Protein AF-A0A1H8XQJ1-F1 (afdb_monomer)

Foldseek 3Di:
DLQVQLVVCVVQLHHSVVSSVVLVVVLVPDPDDDPVVSCVVNVPCCVVDDDCPPPCLLCLCVQPDQEEQEAECSAPPCHCVNSVSSQVSHPRYDYDYDDNDYPDDDPVCPVVVVVVVVVD

Sequence (120 aa):
MAEYAAAGAEILGNDPAEARATAERVFDRTPGTDPAVQLANQLGMVFAKLDCTPRWRERLPDLVIPTLVVHGRRDTFFPVGNGEALAREIPNARLLVLEEASTAIPETAAGEVAEAMLAL

Radius of gyration: 16.73 Å; Cα contacts (8 Å, |Δi|>4): 145; chains: 1; bounding box: 40×29×38 Å

Structure (mmCIF, N/CA/C/O backbone):
data_AF-A0A1H8XQJ1-F1
#
_entry.id   AF-A0A1H8XQJ1-F1
#
loop_
_atom_site.group_PDB
_atom_site.id
_atom_site.type_symbol
_atom_site.label_atom_id
_atom_site.label_alt_id
_atom_site.label_comp_id
_atom_site.label_asym_id
_atom_site.label_entity_id
_atom_site.label_seq_id
_atom_site.pdbx_PDB_ins_code
_atom_site.Cartn_x
_atom_site.Cartn_y
_atom_site.Cartn_z
_atom_site.occupancy
_atom_site.B_iso_or_equiv
_atom_site.auth_seq_id
_atom_site.auth_comp_id
_atom_site.auth_asym_id
_atom_site.auth_atom_id
_atom_site.pdbx_PDB_model_num
ATOM 1 N N . MET A 1 1 ? 16.638 0.855 -16.818 1.00 75.19 1 MET A N 1
ATOM 2 C CA . MET A 1 1 ? 15.757 1.257 -15.698 1.00 75.19 1 MET A CA 1
ATOM 3 C C . MET A 1 1 ? 14.549 0.341 -15.574 1.00 75.19 1 MET A C 1
ATOM 5 O O . MET A 1 1 ? 14.427 -0.291 -14.540 1.00 75.19 1 MET A O 1
ATOM 9 N N . ALA A 1 2 ? 13.724 0.178 -16.614 1.00 84.12 2 ALA A N 1
ATOM 10 C CA . ALA A 1 2 ? 12.561 -0.717 -16.551 1.00 84.12 2 ALA A CA 1
ATOM 11 C C . ALA A 1 2 ? 12.920 -2.191 -16.249 1.00 84.12 2 ALA A C 1
ATOM 13 O O . ALA A 1 2 ? 12.295 -2.811 -15.398 1.00 84.12 2 ALA A O 1
ATOM 14 N N . GLU A 1 3 ? 13.989 -2.724 -16.853 1.00 87.12 3 GLU A N 1
ATOM 15 C CA . GLU A 1 3 ? 14.498 -4.074 -16.535 1.00 87.12 3 GLU A CA 1
ATOM 16 C C . GLU A 1 3 ? 15.022 -4.194 -15.097 1.00 87.12 3 GLU A C 1
ATOM 18 O O . GLU A 1 3 ? 14.797 -5.199 -14.433 1.00 87.12 3 GLU A O 1
ATOM 23 N N . TYR A 1 4 ? 15.681 -3.147 -14.593 1.00 87.00 4 TYR A N 1
ATOM 24 C CA . TYR A 1 4 ? 16.150 -3.099 -13.207 1.00 87.00 4 TYR A CA 1
ATOM 25 C C . TYR A 1 4 ? 14.971 -3.114 -12.222 1.00 87.00 4 TYR A C 1
ATOM 27 O O . TYR A 1 4 ? 15.006 -3.843 -11.235 1.00 87.00 4 TYR A O 1
ATOM 35 N N . ALA A 1 5 ? 13.905 -2.365 -12.521 1.00 89.00 5 ALA A N 1
ATOM 36 C CA . ALA A 1 5 ? 12.679 -2.373 -11.730 1.00 89.00 5 ALA A CA 1
ATOM 37 C C . ALA A 1 5 ? 11.987 -3.746 -11.750 1.00 89.00 5 ALA A C 1
ATOM 39 O O . ALA A 1 5 ? 11.568 -4.221 -10.699 1.00 89.00 5 ALA A O 1
ATOM 40 N N . ALA A 1 6 ? 11.920 -4.408 -12.911 1.00 92.50 6 ALA A N 1
ATOM 41 C CA . ALA A 1 6 ? 11.361 -5.755 -13.036 1.00 92.50 6 ALA A CA 1
ATOM 42 C C . ALA A 1 6 ? 12.146 -6.789 -12.207 1.00 92.50 6 ALA A C 1
ATOM 44 O O . ALA A 1 6 ? 11.553 -7.547 -11.446 1.00 92.50 6 ALA A O 1
ATOM 45 N N . ALA A 1 7 ? 13.481 -6.768 -12.275 1.00 92.25 7 ALA A N 1
ATOM 46 C CA . ALA A 1 7 ? 14.323 -7.655 -11.470 1.00 92.25 7 ALA A CA 1
ATOM 47 C C . ALA A 1 7 ? 14.174 -7.392 -9.958 1.00 92.25 7 ALA A C 1
ATOM 49 O O . ALA A 1 7 ? 14.127 -8.324 -9.157 1.00 92.25 7 ALA A O 1
ATOM 50 N N . GLY A 1 8 ? 14.064 -6.123 -9.551 1.00 90.50 8 GLY A N 1
ATOM 51 C CA . GLY A 1 8 ? 13.785 -5.761 -8.159 1.00 90.50 8 GLY A CA 1
ATOM 52 C C . GLY A 1 8 ? 12.399 -6.214 -7.689 1.00 90.50 8 GLY A C 1
ATOM 53 O O . GLY A 1 8 ? 12.243 -6.620 -6.539 1.00 90.50 8 GLY A O 1
ATOM 54 N N . ALA A 1 9 ? 11.401 -6.188 -8.574 1.00 92.88 9 ALA A N 1
ATOM 55 C CA . ALA A 1 9 ? 10.049 -6.640 -8.277 1.00 92.88 9 ALA A CA 1
ATOM 56 C C . ALA A 1 9 ? 10.003 -8.133 -7.935 1.00 92.88 9 ALA A C 1
ATOM 58 O O . ALA A 1 9 ? 9.374 -8.477 -6.939 1.00 92.88 9 ALA A O 1
ATOM 59 N N . GLU A 1 10 ? 10.734 -8.986 -8.661 1.00 92.62 10 GLU A N 1
ATOM 60 C CA . GLU A 1 10 ? 10.839 -10.419 -8.337 1.00 92.62 10 GLU A CA 1
ATOM 61 C C . GLU A 1 10 ? 11.372 -10.649 -6.918 1.00 92.62 10 GLU A C 1
ATOM 63 O O . GLU A 1 10 ? 10.808 -11.438 -6.163 1.00 92.62 10 GLU A O 1
ATO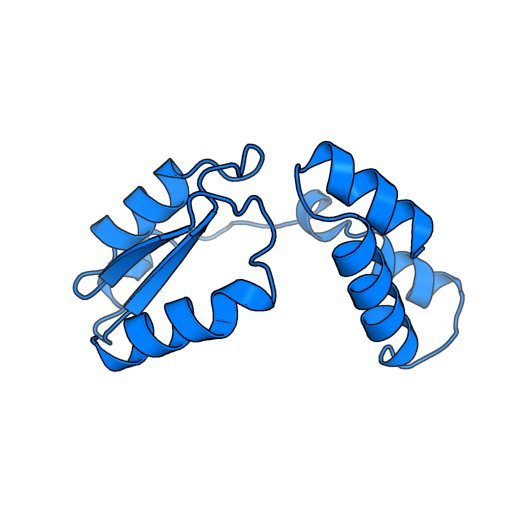M 68 N N . ILE A 1 11 ? 12.419 -9.914 -6.524 1.00 92.75 11 ILE A N 1
ATOM 69 C CA . ILE A 1 11 ? 13.014 -10.001 -5.179 1.00 92.75 11 ILE A CA 1
ATOM 70 C C . ILE A 1 11 ? 11.994 -9.617 -4.102 1.00 92.75 11 ILE A C 1
ATOM 72 O O . ILE A 1 11 ? 11.945 -10.235 -3.040 1.00 92.75 11 ILE A O 1
ATOM 76 N N . LEU A 1 12 ? 11.180 -8.597 -4.376 1.00 92.25 12 LEU A N 1
ATOM 77 C CA . LEU A 1 12 ? 10.140 -8.119 -3.470 1.00 92.25 12 LEU A CA 1
ATOM 78 C C . LEU A 1 12 ? 8.838 -8.930 -3.571 1.00 92.25 12 LEU A C 1
ATOM 80 O O . LEU A 1 12 ? 7.898 -8.631 -2.844 1.00 92.25 12 LEU A O 1
ATOM 84 N N . GLY A 1 13 ? 8.751 -9.941 -4.439 1.00 93.00 13 GLY A N 1
ATOM 85 C CA . GLY A 1 13 ? 7.540 -10.742 -4.639 1.00 93.00 13 GLY A CA 1
ATOM 86 C C . GLY A 1 13 ? 6.395 -10.003 -5.344 1.00 93.00 13 GLY A C 1
ATOM 87 O O . GLY A 1 13 ? 5.236 -10.354 -5.141 1.00 93.00 13 GLY A O 1
ATOM 88 N N . ASN A 1 14 ? 6.702 -8.972 -6.134 1.00 94.94 14 ASN A N 1
ATOM 89 C CA . ASN A 1 14 ? 5.744 -8.256 -6.981 1.00 94.94 14 ASN A CA 1
ATOM 90 C C . ASN A 1 14 ? 5.767 -8.789 -8.421 1.00 94.94 14 ASN A C 1
ATOM 92 O O . ASN A 1 14 ? 6.724 -9.444 -8.83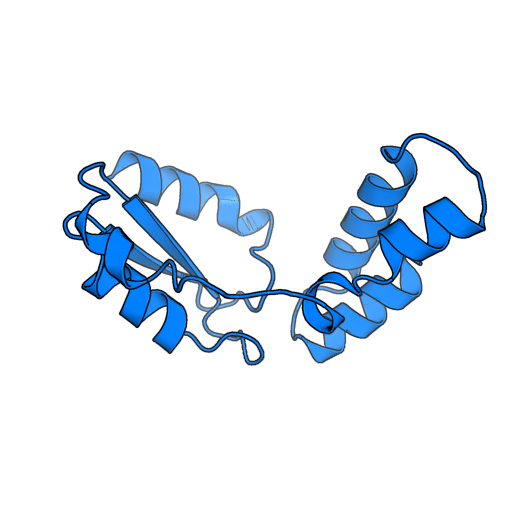4 1.00 94.94 14 ASN A O 1
ATOM 96 N N . ASP A 1 15 ? 4.746 -8.440 -9.207 1.00 94.94 15 ASP A N 1
ATOM 97 C CA . ASP A 1 15 ? 4.693 -8.776 -10.630 1.00 94.94 15 ASP A CA 1
ATOM 98 C C . ASP A 1 15 ? 5.756 -7.986 -11.437 1.00 94.94 15 ASP A C 1
ATOM 100 O O . ASP A 1 15 ? 5.737 -6.746 -11.449 1.00 94.94 15 ASP A O 1
ATOM 104 N N . PRO A 1 16 ? 6.691 -8.663 -12.134 1.00 95.31 16 PRO A N 1
ATOM 105 C CA . PRO A 1 16 ? 7.761 -7.987 -12.871 1.00 95.31 16 PRO A CA 1
ATOM 106 C C . PRO A 1 16 ? 7.270 -7.213 -14.097 1.00 95.31 16 PRO A C 1
ATOM 108 O O . PRO A 1 16 ? 7.876 -6.203 -14.469 1.00 95.31 16 PRO A O 1
ATOM 111 N N . ALA A 1 17 ? 6.188 -7.663 -14.736 1.00 95.06 17 ALA A N 1
ATOM 112 C CA . ALA A 1 17 ? 5.618 -7.006 -15.904 1.00 95.06 17 ALA A CA 1
ATOM 113 C C . ALA A 1 17 ? 4.898 -5.710 -15.504 1.00 95.06 17 ALA A C 1
ATOM 115 O O . ALA A 1 17 ? 5.120 -4.672 -16.136 1.00 95.06 17 ALA A O 1
ATOM 116 N N . GLU A 1 18 ? 4.120 -5.725 -14.419 1.00 94.38 18 GLU A N 1
ATOM 117 C CA . GLU A 1 18 ? 3.497 -4.515 -13.865 1.00 94.38 18 GLU A CA 1
ATOM 118 C C . GLU A 1 18 ? 4.547 -3.511 -13.371 1.00 94.38 18 GLU A C 1
ATOM 120 O O . GLU A 1 18 ? 4.430 -2.301 -13.616 1.00 94.38 18 GLU A O 1
ATOM 125 N N . ALA A 1 19 ? 5.609 -3.997 -12.720 1.00 94.25 19 ALA A N 1
ATOM 126 C CA . ALA A 1 19 ? 6.714 -3.156 -12.270 1.00 94.25 19 ALA A CA 1
ATOM 127 C C . ALA A 1 19 ? 7.444 -2.496 -13.446 1.00 94.25 19 ALA A C 1
ATOM 129 O O . ALA A 1 19 ? 7.722 -1.294 -13.405 1.00 94.25 19 ALA A O 1
ATOM 130 N N . ARG A 1 20 ? 7.699 -3.251 -14.523 1.00 94.50 20 ARG A N 1
ATOM 131 C CA . ARG A 1 20 ? 8.282 -2.725 -15.761 1.00 94.50 20 ARG A CA 1
ATOM 132 C C . ARG A 1 20 ? 7.404 -1.632 -16.367 1.00 94.50 20 ARG A C 1
ATOM 134 O O . ARG A 1 20 ? 7.897 -0.531 -16.605 1.00 94.50 20 ARG A O 1
ATOM 141 N N . ALA A 1 21 ? 6.118 -1.916 -16.574 1.00 94.56 21 ALA A N 1
ATOM 142 C CA . ALA A 1 21 ? 5.172 -0.970 -17.164 1.00 94.56 21 ALA A CA 1
ATOM 143 C C . ALA A 1 21 ? 5.053 0.311 -16.322 1.00 94.56 21 ALA A C 1
ATOM 145 O O . ALA A 1 21 ? 5.000 1.426 -16.842 1.00 94.56 21 ALA A O 1
ATOM 146 N N . THR A 1 22 ? 5.062 0.175 -14.996 1.00 91.94 22 THR A N 1
ATOM 147 C CA . THR A 1 22 ? 5.051 1.322 -14.086 1.00 91.94 22 THR A CA 1
ATOM 148 C C . THR A 1 22 ? 6.343 2.129 -14.165 1.00 91.94 22 THR A C 1
ATOM 150 O O . THR A 1 22 ? 6.275 3.356 -14.238 1.00 91.94 22 THR A O 1
ATOM 153 N N . ALA A 1 23 ? 7.506 1.480 -14.217 1.00 91.25 23 ALA A N 1
ATOM 154 C CA . ALA A 1 23 ? 8.787 2.163 -14.375 1.00 91.25 23 ALA A CA 1
ATOM 155 C C . ALA A 1 23 ? 8.884 2.920 -15.712 1.00 91.25 23 ALA A C 1
ATOM 157 O O . ALA A 1 23 ? 9.370 4.050 -15.728 1.00 91.25 23 ALA A O 1
ATOM 158 N N . GLU A 1 24 ? 8.381 2.346 -16.809 1.00 92.00 24 GLU A N 1
ATOM 159 C CA . GLU A 1 24 ? 8.289 3.012 -18.119 1.00 92.00 24 GLU A CA 1
ATOM 160 C C . GLU A 1 24 ? 7.405 4.267 -18.032 1.00 92.00 24 GLU A C 1
ATOM 162 O O . GLU A 1 24 ? 7.863 5.363 -18.349 1.00 92.00 24 GLU A O 1
ATOM 167 N N . ARG A 1 25 ? 6.198 4.161 -17.453 1.00 92.00 25 ARG A N 1
ATOM 168 C CA . ARG A 1 25 ? 5.317 5.327 -17.230 1.00 92.00 25 ARG A CA 1
ATOM 169 C C . ARG A 1 25 ? 5.963 6.408 -16.361 1.00 92.00 25 ARG A C 1
ATOM 171 O O . ARG A 1 25 ? 5.773 7.598 -16.610 1.00 92.00 25 ARG A O 1
ATOM 178 N N . VAL A 1 26 ? 6.693 6.019 -15.312 1.00 90.06 26 VAL A N 1
ATOM 179 C CA . VAL A 1 26 ? 7.411 6.960 -14.437 1.00 90.06 26 VAL A CA 1
ATOM 180 C C . VAL A 1 26 ? 8.532 7.663 -15.200 1.00 90.06 26 VAL A C 1
ATOM 182 O O . VAL A 1 26 ? 8.702 8.872 -15.037 1.00 90.06 26 VAL A O 1
ATOM 185 N N . PHE A 1 27 ? 9.265 6.945 -16.045 1.00 87.81 27 PHE A N 1
ATOM 186 C CA . PHE A 1 27 ? 10.302 7.525 -16.887 1.00 87.81 27 PHE A CA 1
ATOM 187 C C . PHE A 1 27 ? 9.713 8.530 -17.884 1.00 87.81 27 PHE A C 1
ATOM 189 O O . PHE A 1 27 ? 10.150 9.679 -17.903 1.00 87.81 27 PHE A O 1
ATOM 196 N N . ASP A 1 28 ? 8.669 8.139 -18.618 1.00 88.75 28 ASP A N 1
ATOM 197 C CA . ASP A 1 28 ? 8.039 8.962 -19.658 1.00 88.75 28 ASP A CA 1
ATOM 198 C C . ASP A 1 28 ? 7.433 10.261 -19.109 1.00 88.75 28 ASP A C 1
ATOM 200 O O . ASP A 1 28 ? 7.485 11.303 -19.761 1.00 88.75 28 ASP A O 1
ATOM 204 N N . ARG A 1 29 ? 6.878 10.229 -17.887 1.00 89.44 29 ARG A N 1
ATOM 205 C CA . ARG A 1 29 ? 6.300 11.423 -17.241 1.00 89.44 29 ARG A CA 1
ATOM 206 C C . ARG A 1 29 ? 7.328 12.320 -16.546 1.00 89.44 29 ARG A C 1
ATOM 208 O O . ARG A 1 29 ? 6.946 13.379 -16.046 1.00 89.44 29 ARG A O 1
ATOM 215 N N . THR A 1 30 ? 8.585 11.888 -16.407 1.00 86.69 30 THR A N 1
ATOM 216 C CA . THR A 1 30 ? 9.597 12.648 -15.657 1.00 86.69 30 THR A CA 1
ATOM 217 C C . THR A 1 30 ? 10.118 13.805 -16.515 1.00 86.69 30 THR A C 1
ATOM 219 O O . THR A 1 30 ? 10.673 13.563 -17.586 1.00 86.69 30 THR A O 1
ATOM 222 N N . PRO A 1 31 ? 9.975 15.069 -16.075 1.00 82.56 31 PRO A N 1
ATOM 223 C CA . PRO A 1 31 ? 10.480 16.206 -16.830 1.00 82.56 31 PRO A CA 1
ATOM 224 C C . PRO A 1 31 ? 12.012 16.273 -16.779 1.00 82.56 31 PRO A C 1
ATOM 226 O O . PRO A 1 31 ? 12.624 16.042 -15.737 1.00 82.56 31 PRO A O 1
ATOM 229 N N . GLY A 1 32 ? 12.616 16.680 -17.897 1.00 77.69 32 GLY A N 1
ATOM 230 C CA . GLY A 1 32 ? 14.065 16.809 -18.037 1.00 77.69 32 GLY A CA 1
ATOM 231 C C . GLY A 1 32 ? 14.748 15.484 -18.384 1.00 77.69 32 GLY A C 1
ATOM 232 O O . GLY A 1 32 ? 14.465 14.438 -17.810 1.00 77.69 32 GLY A O 1
ATOM 233 N N . THR A 1 33 ? 15.676 15.540 -19.337 1.00 79.50 33 THR A N 1
ATOM 234 C CA . THR A 1 33 ? 16.432 14.377 -19.833 1.00 79.50 33 THR A CA 1
ATOM 235 C C . THR A 1 33 ? 17.922 14.485 -19.517 1.00 79.50 33 THR A C 1
ATOM 237 O O . THR A 1 33 ? 18.739 13.838 -20.170 1.00 79.50 33 THR A O 1
ATOM 240 N N . ASP A 1 34 ? 18.295 15.337 -18.553 1.00 89.25 34 ASP A N 1
ATOM 241 C CA . ASP A 1 34 ? 19.672 15.381 -18.064 1.00 89.25 34 ASP A CA 1
ATOM 242 C C . ASP A 1 34 ? 20.012 14.024 -17.421 1.00 89.25 34 ASP A C 1
ATOM 244 O O . ASP A 1 34 ? 19.315 13.613 -16.483 1.00 89.25 34 ASP A O 1
ATOM 248 N N . PRO A 1 35 ? 21.052 13.313 -17.894 1.00 83.12 35 PRO A N 1
ATOM 249 C CA . PRO A 1 35 ? 21.326 11.954 -17.441 1.00 83.12 35 PRO A CA 1
ATOM 250 C C . PRO A 1 35 ? 21.576 11.830 -15.934 1.00 83.12 35 PRO A C 1
ATOM 252 O O . PRO A 1 35 ? 21.195 10.822 -15.340 1.00 83.12 35 PRO A O 1
ATOM 255 N N . ALA A 1 36 ? 22.192 12.830 -15.296 1.00 82.25 36 ALA A N 1
ATOM 256 C CA . ALA A 1 36 ? 22.508 12.773 -13.870 1.00 82.25 36 ALA A CA 1
ATOM 257 C C . ALA A 1 36 ? 21.250 12.966 -13.015 1.00 82.25 36 ALA A C 1
ATOM 259 O O . ALA A 1 36 ? 21.031 12.224 -12.054 1.00 82.25 36 ALA A O 1
ATOM 260 N N . VAL A 1 37 ? 20.393 13.915 -13.400 1.00 81.56 37 VAL A N 1
ATOM 261 C CA . VAL A 1 37 ? 19.095 14.140 -12.746 1.00 81.56 37 VAL A CA 1
ATOM 262 C C . VAL A 1 37 ? 18.183 12.929 -12.940 1.00 81.56 37 VAL A C 1
ATOM 264 O O . VAL A 1 37 ? 17.575 12.441 -11.986 1.00 81.56 37 VAL A O 1
ATOM 267 N N . GLN A 1 38 ? 18.128 12.397 -14.161 1.00 82.00 38 GLN A N 1
ATOM 268 C CA . GLN A 1 38 ? 17.301 11.241 -14.481 1.00 82.00 38 GLN A CA 1
ATOM 269 C C . GLN A 1 38 ? 17.759 9.988 -13.723 1.00 82.00 38 GLN A C 1
ATOM 271 O O . GLN A 1 38 ? 16.924 9.258 -13.194 1.00 82.00 38 GLN A O 1
ATOM 276 N N . LEU A 1 39 ? 19.069 9.763 -13.591 1.00 79.12 39 LEU A N 1
ATOM 277 C CA . LEU A 1 39 ? 19.605 8.670 -12.783 1.00 79.12 39 LEU A CA 1
ATOM 278 C C . LEU A 1 39 ? 19.241 8.830 -11.299 1.00 79.12 39 LEU A C 1
ATOM 280 O O . LEU A 1 39 ? 18.729 7.890 -10.695 1.00 79.12 39 LEU A O 1
ATOM 284 N N . ALA A 1 40 ? 19.451 10.016 -10.717 1.00 79.31 40 ALA A N 1
ATOM 285 C CA . ALA A 1 40 ? 19.134 10.277 -9.312 1.00 79.31 40 ALA A CA 1
ATOM 286 C C . ALA A 1 40 ? 17.649 10.030 -8.989 1.00 79.31 40 ALA A C 1
ATOM 288 O O . ALA A 1 40 ? 17.337 9.434 -7.958 1.00 79.31 40 ALA A O 1
ATOM 289 N N . ASN A 1 41 ? 16.747 10.416 -9.897 1.00 79.88 41 ASN A N 1
ATOM 290 C CA . ASN A 1 41 ? 15.306 10.213 -9.740 1.00 79.88 41 ASN A CA 1
ATOM 291 C C . ASN A 1 41 ? 14.907 8.729 -9.725 1.00 79.88 41 ASN A C 1
ATOM 293 O O . ASN A 1 41 ? 13.983 8.354 -9.008 1.00 79.88 41 ASN A O 1
ATOM 297 N N . GLN A 1 42 ? 15.584 7.887 -10.511 1.00 82.75 42 GLN A N 1
ATOM 298 C CA . GLN A 1 42 ? 15.160 6.501 -10.751 1.00 82.75 42 GLN A CA 1
ATOM 299 C C . GLN A 1 42 ? 15.926 5.461 -9.915 1.00 82.75 42 GLN A C 1
ATOM 301 O O . GLN A 1 42 ? 15.531 4.301 -9.869 1.00 82.75 42 GLN A O 1
ATOM 306 N N . LEU A 1 43 ? 17.002 5.852 -9.222 1.00 78.75 43 LEU A N 1
ATOM 307 C CA . LEU A 1 43 ? 17.781 4.951 -8.359 1.00 78.75 43 LEU A CA 1
ATOM 308 C C . LEU A 1 43 ? 17.090 4.581 -7.033 1.00 78.75 43 LEU A C 1
ATOM 310 O O . LEU A 1 43 ? 17.589 3.717 -6.320 1.00 78.75 43 LEU A O 1
ATOM 314 N N . GLY A 1 44 ? 15.985 5.235 -6.658 1.00 74.88 44 GLY A N 1
ATOM 315 C CA . GLY A 1 44 ? 15.234 4.870 -5.447 1.00 74.88 44 GLY A CA 1
ATOM 316 C C . GLY A 1 44 ? 15.997 5.070 -4.127 1.00 74.88 44 GLY A C 1
ATOM 317 O O . GLY A 1 44 ? 15.653 4.470 -3.113 1.00 74.88 44 GLY A O 1
ATOM 318 N N . MET A 1 45 ? 17.014 5.940 -4.102 1.00 77.62 45 MET A N 1
ATOM 319 C CA . MET A 1 45 ? 17.911 6.146 -2.948 1.00 77.62 45 MET A CA 1
ATOM 320 C C . MET A 1 45 ? 17.272 6.884 -1.759 1.00 77.62 45 MET A C 1
ATOM 322 O O . MET A 1 45 ? 17.969 7.211 -0.798 1.00 77.62 45 MET A O 1
ATOM 326 N N . VAL A 1 46 ? 15.963 7.152 -1.793 1.00 77.19 46 VAL A N 1
ATOM 327 C CA . VAL A 1 46 ? 15.250 7.915 -0.755 1.00 77.19 46 VAL A CA 1
ATOM 328 C C . VAL A 1 46 ? 15.451 7.314 0.640 1.00 77.19 46 VAL A C 1
ATOM 330 O O . VAL A 1 46 ? 15.725 8.040 1.593 1.00 77.19 46 VAL A O 1
ATOM 333 N N . PHE A 1 47 ? 15.443 5.982 0.755 1.00 76.00 47 PHE A N 1
ATOM 334 C CA . PHE A 1 47 ? 15.645 5.292 2.030 1.00 76.00 47 PHE A CA 1
ATOM 335 C C . PHE A 1 47 ? 17.084 5.382 2.561 1.00 76.00 47 PHE A C 1
ATOM 337 O O . PHE A 1 47 ? 17.296 5.228 3.759 1.00 76.00 47 PHE A O 1
ATOM 344 N N . ALA A 1 48 ? 18.078 5.688 1.719 1.00 80.56 48 ALA A N 1
ATOM 345 C CA . ALA A 1 48 ? 19.477 5.804 2.145 1.00 80.56 48 ALA A CA 1
ATOM 346 C C . ALA A 1 48 ? 19.780 7.111 2.902 1.00 80.56 48 ALA A C 1
ATOM 348 O O . ALA A 1 48 ? 20.861 7.255 3.479 1.00 80.56 48 ALA A O 1
ATOM 349 N N . LYS A 1 49 ? 18.865 8.088 2.861 1.00 81.75 49 LYS A N 1
ATOM 350 C CA . LYS A 1 49 ? 19.041 9.426 3.451 1.00 81.75 49 LYS A CA 1
ATOM 351 C C . LYS A 1 49 ? 17.804 9.935 4.196 1.00 81.75 49 LYS A C 1
ATOM 353 O O . LYS A 1 49 ? 17.735 11.124 4.489 1.00 81.75 49 LYS A O 1
ATOM 358 N N . LEU A 1 50 ? 16.839 9.065 4.489 1.00 82.88 50 LEU A N 1
ATOM 359 C CA . LEU A 1 50 ? 15.600 9.471 5.142 1.00 82.88 50 LEU A CA 1
ATOM 360 C C . LEU A 1 50 ? 15.873 9.904 6.592 1.00 82.88 50 LEU A C 1
ATOM 362 O O . LEU A 1 50 ? 16.338 9.104 7.403 1.00 82.88 50 LEU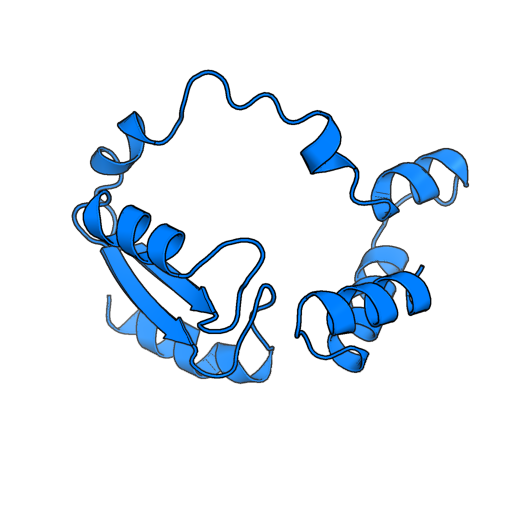 A O 1
ATOM 366 N N . ASP A 1 51 ? 15.575 11.164 6.912 1.00 85.50 51 ASP A N 1
ATOM 367 C CA . ASP A 1 51 ? 15.520 11.641 8.293 1.00 85.50 51 ASP A CA 1
ATOM 368 C C . ASP A 1 51 ? 14.110 11.393 8.841 1.00 85.50 51 ASP A C 1
ATOM 370 O O . ASP A 1 51 ? 13.135 12.002 8.403 1.00 85.50 51 ASP A O 1
ATOM 374 N N . CYS A 1 52 ? 14.003 10.451 9.776 1.00 82.62 52 CYS A N 1
ATOM 375 C CA . CYS A 1 52 ? 12.742 10.062 10.407 1.00 82.62 52 CYS A CA 1
ATOM 376 C C . CYS A 1 52 ? 12.470 10.828 11.713 1.00 82.62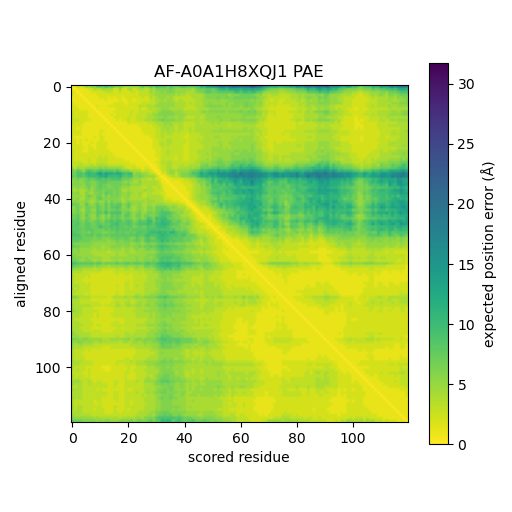 52 CYS A C 1
ATOM 378 O O . CYS A 1 52 ? 11.723 10.334 12.565 1.00 82.62 52 CYS A O 1
ATOM 380 N N . THR A 1 53 ? 13.097 11.994 11.903 1.00 88.44 53 THR A N 1
ATOM 381 C CA . THR A 1 53 ? 12.895 12.852 13.072 1.00 88.44 53 THR A CA 1
ATOM 382 C C . THR A 1 53 ? 12.135 14.146 12.725 1.00 88.44 53 THR A C 1
ATOM 384 O O . THR A 1 53 ? 12.391 14.753 11.687 1.00 88.44 53 THR A O 1
ATOM 387 N N . PRO A 1 54 ? 11.186 14.592 13.577 1.00 89.44 54 PRO A N 1
ATOM 388 C CA . PRO A 1 54 ? 10.635 13.867 14.724 1.00 89.44 54 PRO A CA 1
ATOM 389 C C . PRO A 1 54 ? 9.819 12.650 14.267 1.00 89.44 54 PRO A C 1
ATOM 391 O O . PRO A 1 54 ? 9.322 12.607 13.139 1.00 89.44 54 PRO A O 1
ATOM 394 N N . ARG A 1 55 ? 9.653 11.659 15.152 1.00 89.69 55 ARG A N 1
ATOM 395 C CA . ARG A 1 55 ? 8.737 10.558 14.847 1.00 89.69 55 ARG A CA 1
ATOM 396 C C . ARG A 1 55 ? 7.336 11.126 14.608 1.00 89.69 55 ARG A C 1
ATOM 398 O O . ARG A 1 55 ? 6.851 11.994 15.327 1.00 89.69 55 ARG A O 1
ATOM 405 N N . TRP A 1 56 ? 6.707 10.639 13.547 1.00 90.69 56 TRP A N 1
ATOM 406 C CA . TRP A 1 56 ? 5.346 11.012 13.170 1.00 90.69 56 TRP A CA 1
ATOM 407 C C . TRP A 1 56 ? 4.298 10.102 13.814 1.00 90.69 56 TRP A C 1
ATOM 409 O O . TRP A 1 56 ? 3.118 10.441 13.818 1.00 90.69 56 TRP A O 1
ATOM 419 N N . ARG A 1 57 ? 4.716 8.947 14.342 1.00 92.56 57 ARG A N 1
ATOM 420 C CA . ARG A 1 57 ? 3.820 7.898 14.833 1.00 92.56 57 ARG A CA 1
ATOM 421 C C . ARG A 1 57 ? 2.950 8.388 15.994 1.00 92.56 57 ARG A C 1
ATOM 423 O O . ARG A 1 57 ? 1.767 8.086 16.041 1.00 92.56 57 ARG A O 1
ATOM 430 N N . GLU A 1 58 ? 3.497 9.231 16.865 1.00 93.88 58 GLU A N 1
ATOM 431 C CA . GLU A 1 58 ? 2.787 9.819 18.005 1.00 93.88 58 GLU A CA 1
ATOM 432 C C . GLU A 1 58 ? 1.645 10.763 17.585 1.00 93.88 58 GLU A C 1
ATOM 434 O O . GLU A 1 58 ? 0.813 11.111 18.415 1.00 93.88 58 GLU A O 1
ATOM 439 N N . ARG A 1 59 ? 1.581 11.152 16.304 1.00 95.31 59 ARG A N 1
ATOM 440 C CA . ARG A 1 59 ? 0.519 11.993 15.728 1.00 95.31 59 ARG A CA 1
ATOM 441 C C . ARG A 1 59 ? -0.595 11.189 15.057 1.00 95.31 59 ARG A C 1
ATOM 443 O O . ARG A 1 59 ? -1.579 11.777 14.622 1.00 95.31 59 ARG A O 1
ATOM 450 N N . LEU A 1 60 ? -0.461 9.866 14.934 1.00 96.38 60 LEU A N 1
ATOM 451 C CA . LEU A 1 60 ? -1.516 9.019 14.364 1.00 96.38 60 LEU A CA 1
ATOM 452 C C . LEU A 1 60 ? -2.864 9.134 15.097 1.00 96.38 60 LEU A C 1
ATOM 454 O O . LEU A 1 60 ? -3.882 9.172 14.404 1.00 96.38 60 LEU A O 1
ATOM 458 N N . PRO A 1 61 ? -2.909 9.275 16.440 1.00 97.06 61 PRO A N 1
ATOM 459 C CA . PRO A 1 61 ? -4.165 9.489 17.155 1.00 97.06 61 PRO A CA 1
ATOM 460 C C . PRO A 1 61 ? -4.916 10.770 16.761 1.00 97.06 61 PRO A C 1
ATOM 462 O O . PRO A 1 61 ? -6.125 10.844 16.970 1.00 97.06 61 PRO A O 1
ATOM 465 N N . ASP A 1 62 ? -4.236 11.757 16.164 1.00 97.25 62 ASP A N 1
ATOM 466 C CA . ASP A 1 62 ? -4.855 13.013 15.718 1.00 97.25 62 ASP A CA 1
ATOM 467 C C . ASP A 1 62 ? -5.676 12.835 14.421 1.00 97.25 62 ASP A C 1
ATOM 469 O O . ASP A 1 62 ? -6.462 13.711 14.047 1.00 97.25 62 ASP A O 1
ATOM 473 N N . LEU A 1 63 ? -5.515 11.708 13.712 1.00 96.69 63 LEU A N 1
ATOM 474 C CA . LEU A 1 63 ? -6.267 11.388 12.497 1.00 96.69 63 LEU A CA 1
ATOM 475 C C . LEU A 1 63 ? -7.675 10.890 12.850 1.00 96.69 63 LEU A C 1
ATOM 477 O O . LEU A 1 63 ? -7.939 9.693 12.939 1.00 96.69 63 LEU A O 1
ATOM 481 N N . VAL A 1 64 ? -8.601 11.833 13.024 1.00 94.81 64 VAL A N 1
ATOM 482 C CA . VAL A 1 64 ? -10.008 11.546 13.366 1.00 94.81 64 VAL A CA 1
ATOM 483 C C . VAL A 1 64 ? -10.908 11.255 12.156 1.00 94.81 64 VAL A C 1
ATOM 485 O O . VAL A 1 64 ? -12.083 10.939 12.331 1.00 94.81 64 VAL A O 1
ATOM 488 N N . ILE A 1 65 ? -10.389 11.342 10.929 1.00 96.88 65 ILE A N 1
ATOM 489 C CA . ILE A 1 65 ? -11.135 10.988 9.711 1.00 96.88 65 ILE A CA 1
ATOM 490 C C . ILE A 1 65 ? -11.182 9.462 9.511 1.00 96.88 65 ILE A C 1
ATOM 492 O O . ILE A 1 65 ? -10.231 8.775 9.903 1.00 96.88 65 ILE A O 1
ATOM 496 N N . PRO A 1 66 ? -12.240 8.912 8.880 1.00 97.75 66 PRO A N 1
ATOM 497 C CA . PRO A 1 66 ? -12.250 7.509 8.483 1.00 97.75 66 PRO A CA 1
ATOM 498 C C . PRO A 1 66 ? -11.017 7.187 7.640 1.00 97.75 66 PRO A C 1
ATOM 500 O O . PRO A 1 66 ? -10.687 7.919 6.705 1.00 97.75 66 PRO A O 1
ATOM 503 N N . THR A 1 67 ? -10.309 6.119 8.001 1.00 98.25 67 THR A N 1
ATOM 504 C CA . THR A 1 67 ? -9.028 5.769 7.379 1.00 98.25 67 THR A CA 1
ATOM 505 C C . THR A 1 67 ? -9.026 4.301 6.972 1.00 98.25 67 THR A C 1
ATOM 507 O O . THR A 1 67 ? -9.348 3.425 7.768 1.00 98.25 67 THR A O 1
ATOM 510 N N . LEU A 1 68 ? -8.618 4.009 5.740 1.00 98.62 68 LEU A N 1
ATOM 511 C CA . LEU A 1 68 ? -8.318 2.645 5.314 1.00 98.62 68 LEU A CA 1
ATOM 512 C C . LEU A 1 68 ? -6.801 2.459 5.282 1.00 98.62 68 LEU A C 1
ATOM 514 O O . LEU A 1 68 ? -6.097 3.185 4.584 1.00 98.62 68 LEU A O 1
ATOM 518 N N . VAL A 1 69 ? -6.302 1.474 6.021 1.00 98.25 69 VAL A N 1
ATOM 519 C CA . VAL A 1 69 ? -4.928 0.980 5.908 1.00 98.25 69 VAL A CA 1
ATOM 520 C C . VAL A 1 69 ? -4.966 -0.227 4.981 1.00 98.25 69 VAL A C 1
ATOM 522 O O . VAL A 1 69 ? -5.647 -1.201 5.284 1.00 98.25 69 VAL A O 1
ATOM 525 N N . VAL A 1 70 ? -4.255 -0.172 3.857 1.00 98.38 70 VAL A N 1
ATOM 526 C CA . VAL A 1 70 ? -4.164 -1.284 2.898 1.00 98.38 70 VAL A CA 1
ATOM 527 C C . VAL A 1 70 ? -2.759 -1.866 2.959 1.00 98.38 70 VAL A C 1
ATOM 529 O O . VAL A 1 70 ? -1.788 -1.112 2.904 1.00 98.38 70 VAL A O 1
ATOM 532 N N . HIS A 1 71 ? -2.641 -3.188 3.079 1.00 98.31 71 HIS A N 1
ATOM 533 C CA . HIS A 1 71 ? -1.344 -3.855 3.214 1.00 98.31 71 HIS A CA 1
ATOM 534 C C . HIS A 1 71 ? -1.305 -5.181 2.448 1.00 98.31 71 HIS A C 1
ATOM 536 O O . HIS A 1 71 ? -2.267 -5.943 2.495 1.00 98.31 71 HIS A O 1
ATOM 542 N N . GLY A 1 72 ? -0.200 -5.488 1.767 1.00 97.88 72 GLY A N 1
ATOM 543 C CA . GLY A 1 72 ? -0.007 -6.785 1.113 1.00 97.88 72 GLY A CA 1
ATOM 544 C C . GLY A 1 72 ? 0.491 -7.852 2.087 1.00 97.88 72 GLY A C 1
ATOM 545 O O . GLY A 1 72 ? 1.495 -7.655 2.772 1.00 97.88 72 GLY A O 1
ATOM 546 N N . ARG A 1 73 ? -0.180 -9.006 2.166 1.00 97.50 73 ARG A N 1
ATOM 547 C CA . ARG A 1 73 ? 0.199 -10.101 3.080 1.00 97.50 73 ARG A CA 1
ATOM 548 C C . ARG A 1 73 ? 1.627 -10.594 2.848 1.00 97.50 73 ARG A C 1
ATOM 550 O O . ARG A 1 73 ? 2.283 -11.013 3.801 1.00 97.50 73 ARG A O 1
ATOM 557 N N . ARG A 1 74 ? 2.082 -10.580 1.595 1.00 96.44 74 ARG A N 1
ATOM 558 C CA . ARG A 1 74 ? 3.373 -11.136 1.166 1.00 96.44 74 ARG A CA 1
ATOM 559 C C . ARG A 1 74 ? 4.526 -10.144 1.279 1.00 96.44 74 ARG A C 1
ATOM 561 O O . ARG A 1 74 ? 5.652 -10.513 0.959 1.00 96.44 74 ARG A O 1
ATOM 568 N N . ASP A 1 75 ? 4.265 -8.925 1.752 1.00 96.00 75 ASP A N 1
ATOM 569 C CA . ASP A 1 75 ? 5.301 -7.915 1.917 1.00 96.00 75 ASP A CA 1
ATOM 570 C C . ASP A 1 75 ? 6.302 -8.340 3.005 1.00 96.00 75 ASP A C 1
ATOM 572 O O . ASP A 1 75 ? 6.001 -8.366 4.201 1.00 96.00 75 ASP A O 1
ATOM 576 N N . THR A 1 76 ? 7.514 -8.685 2.573 1.00 91.44 76 THR A N 1
ATOM 577 C CA . THR A 1 76 ? 8.630 -9.040 3.460 1.00 91.44 76 THR A CA 1
ATOM 578 C C . THR A 1 76 ? 9.517 -7.846 3.811 1.00 91.44 76 THR A C 1
ATOM 580 O O . THR A 1 76 ? 10.286 -7.922 4.770 1.00 91.44 76 THR A O 1
ATOM 583 N N . PHE A 1 77 ? 9.408 -6.739 3.072 1.00 92.75 77 PHE A N 1
ATOM 584 C CA . PHE A 1 77 ? 10.198 -5.527 3.278 1.00 92.75 77 PHE A CA 1
ATOM 585 C C . PHE A 1 77 ? 9.541 -4.611 4.322 1.00 92.75 77 PHE A C 1
ATOM 587 O O . PHE A 1 77 ? 10.204 -4.128 5.242 1.00 92.75 77 PHE A O 1
ATOM 594 N N . PHE A 1 78 ? 8.219 -4.457 4.252 1.00 92.69 78 PHE A N 1
ATOM 595 C CA . PHE A 1 78 ? 7.362 -3.886 5.284 1.00 92.69 78 PHE A CA 1
ATOM 596 C C . PHE A 1 78 ? 6.341 -4.938 5.741 1.00 92.69 78 PHE A C 1
ATOM 598 O O . PHE A 1 78 ? 5.239 -4.996 5.205 1.00 92.69 78 PHE A O 1
ATOM 605 N N . PRO A 1 79 ? 6.655 -5.750 6.764 1.00 95.12 79 PRO A N 1
ATOM 606 C CA . PRO A 1 79 ? 5.765 -6.815 7.225 1.00 95.12 79 PRO A CA 1
ATOM 607 C C . PRO A 1 79 ? 4.366 -6.320 7.610 1.00 95.12 79 PRO A C 1
ATOM 609 O O . PRO A 1 79 ? 4.222 -5.208 8.120 1.00 95.12 79 PRO A O 1
ATOM 612 N N . VAL A 1 80 ? 3.348 -7.178 7.463 1.00 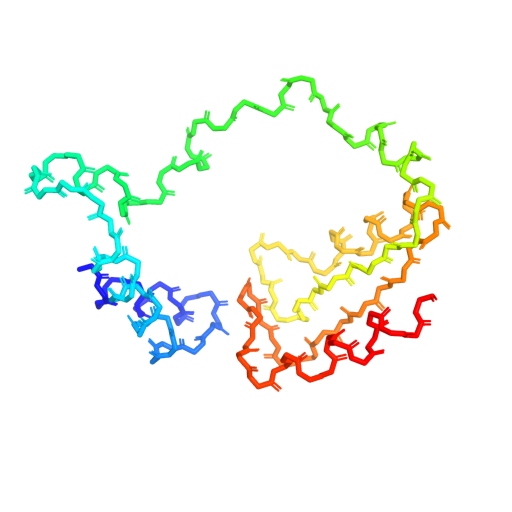97.50 80 VAL A N 1
ATOM 613 C CA . VAL A 1 80 ? 1.928 -6.859 7.746 1.00 97.50 80 VAL A CA 1
ATOM 614 C C . VAL A 1 80 ? 1.677 -6.258 9.135 1.00 97.50 80 VAL A C 1
ATOM 616 O O . VAL A 1 80 ? 0.788 -5.422 9.298 1.00 97.50 80 VAL A O 1
ATOM 619 N N . GLY A 1 81 ? 2.517 -6.589 10.122 1.00 98.00 81 GLY A N 1
ATOM 620 C CA . GLY A 1 81 ? 2.475 -5.988 11.458 1.00 98.00 81 GLY A CA 1
ATOM 621 C C . GLY A 1 81 ? 2.623 -4.458 11.459 1.00 98.00 81 GLY A C 1
ATOM 622 O O . GLY A 1 81 ? 2.156 -3.795 12.385 1.00 98.00 81 GLY A O 1
ATOM 623 N N . ASN A 1 82 ? 3.215 -3.871 10.413 1.00 96.25 82 ASN A N 1
ATOM 624 C CA . ASN A 1 82 ? 3.243 -2.422 10.214 1.00 96.25 82 ASN A CA 1
ATOM 625 C C . ASN A 1 82 ? 1.837 -1.869 9.943 1.00 96.25 82 ASN A C 1
ATOM 627 O O . ASN A 1 82 ? 1.445 -0.890 10.579 1.00 96.25 82 ASN A O 1
ATOM 631 N N . GLY A 1 83 ? 1.070 -2.512 9.059 1.00 97.44 83 GLY A N 1
ATOM 632 C CA . GLY A 1 83 ? -0.322 -2.154 8.780 1.00 97.44 83 GLY A CA 1
ATOM 633 C C . GLY A 1 83 ? -1.228 -2.354 9.997 1.00 97.44 83 GLY A C 1
ATOM 634 O O . GLY A 1 83 ? -2.028 -1.483 10.330 1.00 97.44 83 GLY A O 1
ATOM 635 N N . GLU A 1 84 ? -1.041 -3.448 10.737 1.00 98.38 84 GLU A N 1
ATOM 636 C CA . GLU A 1 84 ? -1.760 -3.700 11.996 1.00 98.38 84 GLU A CA 1
ATOM 637 C C . GLU A 1 84 ? -1.455 -2.646 13.068 1.00 98.38 84 GLU A C 1
ATOM 639 O O . GLU A 1 84 ? -2.340 -2.234 13.820 1.00 98.38 84 GLU A O 1
ATOM 644 N N . ALA A 1 85 ? -0.202 -2.190 13.159 1.00 97.62 85 ALA A N 1
ATOM 645 C CA . ALA A 1 85 ? 0.163 -1.106 14.062 1.00 97.62 85 ALA A CA 1
ATOM 646 C C . ALA A 1 85 ? -0.514 0.212 13.662 1.00 97.62 85 ALA A C 1
ATOM 648 O O . ALA A 1 85 ? -1.096 0.865 14.522 1.00 97.62 85 ALA A O 1
ATOM 649 N N . LEU A 1 86 ? -0.510 0.562 12.371 1.00 97.50 86 LEU A N 1
ATOM 650 C CA . LEU A 1 86 ? -1.207 1.748 11.862 1.00 97.50 86 LEU A CA 1
ATOM 651 C C . LEU A 1 86 ? -2.705 1.713 12.183 1.00 97.50 86 LEU A C 1
ATOM 653 O O . LEU A 1 86 ? -3.232 2.662 12.754 1.00 97.50 86 LEU A O 1
ATOM 657 N N . ALA A 1 87 ? -3.380 0.607 11.864 1.00 98.06 87 ALA A N 1
ATOM 658 C CA . ALA A 1 87 ? -4.821 0.479 12.062 1.00 98.06 87 ALA A CA 1
ATOM 659 C C . ALA A 1 87 ? -5.233 0.512 13.542 1.00 98.06 87 ALA A C 1
ATOM 661 O O . ALA A 1 87 ? -6.336 0.932 13.868 1.00 98.06 87 ALA A O 1
ATOM 662 N N . ARG A 1 88 ? -4.348 0.084 14.446 1.00 97.75 88 ARG A N 1
ATOM 663 C CA . ARG A 1 88 ? -4.570 0.147 15.896 1.00 97.75 88 ARG A CA 1
ATOM 664 C C . ARG A 1 88 ? -4.328 1.537 16.482 1.00 97.75 88 ARG A C 1
ATOM 666 O O . ARG A 1 88 ? -4.957 1.886 17.475 1.00 97.75 88 ARG A O 1
ATOM 673 N N . GLU A 1 89 ? -3.375 2.285 15.936 1.00 97.56 89 GLU A N 1
ATOM 674 C CA . GLU A 1 89 ? -2.982 3.598 16.461 1.00 97.56 89 GLU A CA 1
ATOM 675 C C . GLU A 1 89 ? -3.854 4.743 15.911 1.00 97.56 89 GLU A C 1
ATOM 677 O O . GLU A 1 89 ? -3.942 5.796 16.541 1.00 97.56 89 GLU A O 1
ATOM 682 N N . ILE A 1 90 ? -4.529 4.537 14.775 1.00 98.31 90 ILE A N 1
ATOM 683 C CA . ILE A 1 90 ? -5.476 5.492 14.185 1.00 98.31 90 ILE A CA 1
ATOM 684 C C . ILE A 1 90 ? -6.906 5.158 14.664 1.00 98.31 90 ILE A C 1
ATOM 686 O O . ILE A 1 90 ? -7.394 4.069 14.363 1.00 98.31 90 ILE A O 1
ATOM 690 N N . PRO A 1 91 ? -7.623 6.067 15.360 1.00 97.62 91 PRO A N 1
ATOM 691 C CA . PRO A 1 91 ? -8.887 5.747 16.036 1.00 97.62 91 PRO A CA 1
ATOM 692 C C . PRO A 1 91 ? -9.993 5.178 15.139 1.00 97.62 91 PRO A C 1
ATOM 694 O O . PRO A 1 91 ? -10.711 4.272 15.549 1.00 97.62 91 PRO A O 1
ATOM 697 N N . ASN A 1 92 ? -10.123 5.708 13.920 1.00 97.12 92 ASN A N 1
ATOM 698 C CA . ASN A 1 92 ? -11.180 5.347 12.970 1.00 97.12 92 ASN A CA 1
ATOM 699 C C . ASN A 1 92 ? -10.628 4.560 11.773 1.00 97.12 92 ASN A C 1
ATOM 701 O O . ASN A 1 92 ? -11.136 4.683 10.655 1.00 97.12 92 ASN A O 1
ATOM 705 N N . ALA A 1 93 ? -9.546 3.803 11.981 1.00 98.31 93 ALA A N 1
ATOM 706 C CA . ALA A 1 93 ? -8.945 3.021 10.916 1.00 98.31 93 ALA A CA 1
ATOM 707 C C . ALA A 1 93 ? -9.540 1.618 10.782 1.00 98.31 93 ALA A C 1
ATOM 709 O O . ALA A 1 93 ? -9.823 0.923 11.757 1.00 98.31 93 ALA A O 1
ATOM 710 N N . ARG A 1 94 ? -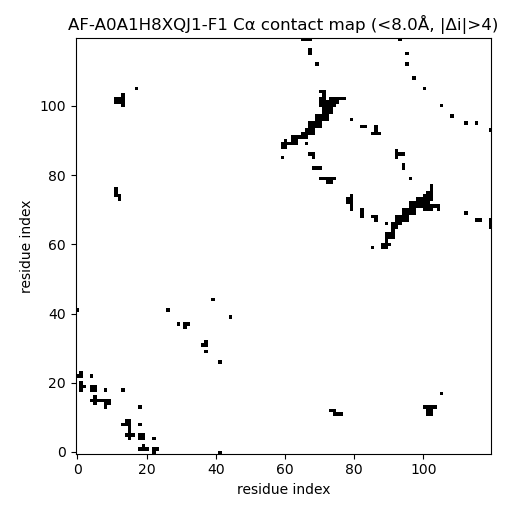9.648 1.170 9.532 1.00 98.44 94 ARG A N 1
ATOM 711 C CA . ARG A 1 94 ? -9.878 -0.228 9.164 1.00 98.44 94 ARG A CA 1
ATOM 712 C C . ARG A 1 94 ? -8.666 -0.750 8.403 1.00 98.44 94 ARG A C 1
ATOM 714 O O . ARG A 1 94 ? -8.088 -0.028 7.597 1.00 98.44 94 ARG A O 1
ATOM 721 N N . LEU A 1 95 ? -8.289 -2.000 8.656 1.00 98.62 95 LEU A N 1
ATOM 722 C CA . LEU A 1 95 ? -7.226 -2.687 7.924 1.00 98.62 95 LEU A CA 1
ATOM 723 C C . LEU A 1 95 ? -7.834 -3.573 6.833 1.00 98.62 95 LEU A C 1
ATOM 725 O O . LEU A 1 95 ? -8.674 -4.422 7.128 1.00 98.62 95 LEU A O 1
ATOM 729 N N . LEU A 1 96 ? -7.364 -3.401 5.601 1.00 98.69 96 LEU A N 1
ATOM 730 C CA . LEU A 1 96 ? -7.556 -4.322 4.488 1.00 98.69 96 LEU A CA 1
ATOM 731 C C . LEU A 1 96 ? -6.217 -4.998 4.188 1.00 98.69 96 LEU A C 1
ATOM 733 O O . LEU A 1 96 ? -5.260 -4.334 3.786 1.00 98.69 96 LEU A O 1
ATOM 737 N N . VAL A 1 97 ? -6.150 -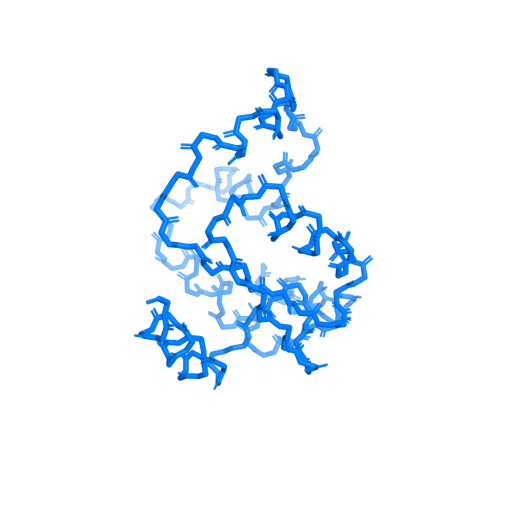6.315 4.382 1.00 98.50 97 VAL A N 1
ATOM 738 C CA . VAL A 1 97 ? -4.984 -7.107 3.979 1.00 98.50 97 VAL A CA 1
ATOM 739 C C . VAL A 1 97 ? -5.286 -7.804 2.662 1.00 98.50 97 VAL A C 1
ATOM 741 O O . VAL A 1 97 ? -6.216 -8.600 2.585 1.00 98.50 97 VAL A O 1
ATOM 744 N N . LEU A 1 98 ? -4.480 -7.522 1.643 1.00 98.12 98 LEU A N 1
ATOM 745 C CA . LEU A 1 98 ? -4.556 -8.177 0.344 1.00 98.12 98 LEU A CA 1
ATOM 746 C C . LEU A 1 98 ? -3.682 -9.433 0.368 1.00 98.12 98 LEU A C 1
ATOM 748 O O . LEU A 1 98 ? -2.455 -9.340 0.433 1.00 98.12 98 LEU A O 1
ATOM 752 N N . GLU A 1 99 ? -4.306 -10.608 0.326 1.00 96.75 99 GLU A N 1
ATOM 753 C CA . GLU A 1 99 ? -3.621 -11.891 0.564 1.00 96.75 99 GLU A CA 1
ATOM 754 C C . GLU A 1 99 ? -2.565 -12.240 -0.499 1.00 96.75 99 GLU A C 1
ATOM 756 O O . GLU A 1 99 ? -1.544 -12.861 -0.198 1.00 96.75 99 GLU A O 1
ATOM 761 N N . GLU A 1 100 ? -2.768 -11.787 -1.736 1.00 94.62 100 GLU A N 1
ATOM 762 C CA . GLU A 1 100 ? -1.865 -12.078 -2.852 1.00 94.62 100 GLU A CA 1
ATOM 763 C C . GLU A 1 100 ? -0.823 -10.977 -3.103 1.00 94.62 100 GLU A C 1
ATOM 765 O O . GLU A 1 100 ? 0.160 -11.226 -3.802 1.00 94.62 100 GLU A O 1
ATOM 770 N N . ALA A 1 101 ? -1.009 -9.782 -2.530 1.00 97.00 101 ALA A N 1
ATOM 771 C CA . ALA A 1 101 ? -0.136 -8.633 -2.764 1.00 97.00 101 ALA A CA 1
ATOM 772 C C . ALA A 1 101 ? 1.110 -8.651 -1.864 1.00 97.00 101 ALA A C 1
ATOM 774 O O . ALA A 1 101 ? 1.076 -9.149 -0.734 1.00 97.00 101 ALA A O 1
ATOM 775 N N . SER A 1 102 ? 2.194 -8.052 -2.361 1.00 96.31 102 SER A N 1
ATOM 776 C CA . SER A 1 102 ? 3.435 -7.810 -1.617 1.00 96.31 102 SER A CA 1
ATOM 777 C C . SER A 1 102 ? 3.622 -6.303 -1.376 1.00 96.31 102 SER A C 1
ATOM 779 O O . SER A 1 102 ? 2.679 -5.648 -0.931 1.00 96.31 102 SER A O 1
ATOM 781 N N . THR A 1 103 ? 4.799 -5.728 -1.652 1.00 94.44 103 THR A N 1
ATOM 782 C CA . THR A 1 103 ? 5.067 -4.294 -1.432 1.00 94.44 103 THR A CA 1
ATOM 783 C C . THR A 1 103 ? 4.284 -3.391 -2.384 1.00 94.44 103 THR A C 1
ATOM 785 O O . THR A 1 103 ? 4.061 -2.220 -2.078 1.00 94.44 103 THR A O 1
ATOM 788 N N . A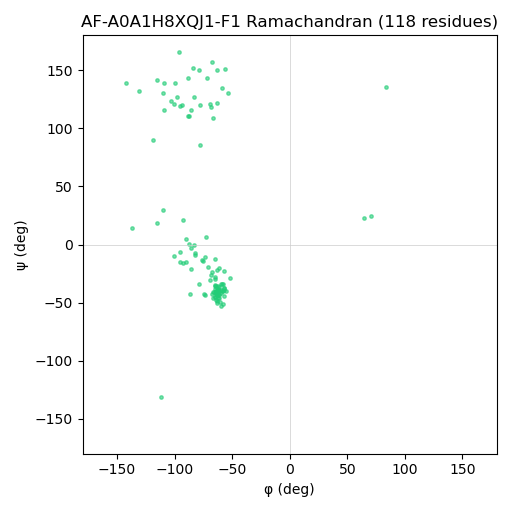LA A 1 104 ? 3.911 -3.895 -3.564 1.00 94.19 104 ALA A N 1
ATOM 789 C CA . ALA A 1 104 ? 3.060 -3.204 -4.521 1.00 94.19 104 ALA A CA 1
ATOM 790 C C . ALA A 1 104 ? 1.616 -3.709 -4.416 1.00 94.19 104 ALA A C 1
ATOM 792 O O . ALA A 1 104 ? 1.368 -4.910 -4.301 1.00 94.19 104 ALA A O 1
ATOM 793 N N . ILE A 1 105 ? 0.666 -2.778 -4.497 1.00 93.12 105 ILE A N 1
ATOM 794 C CA . ILE A 1 105 ? -0.759 -3.084 -4.614 1.00 93.12 105 ILE A CA 1
ATOM 795 C C . ILE A 1 105 ? -1.073 -3.284 -6.105 1.00 93.12 105 ILE A C 1
ATOM 797 O O . ILE A 1 105 ? -0.919 -2.320 -6.860 1.00 93.12 105 ILE A O 1
ATOM 801 N N . PRO A 1 106 ? -1.484 -4.489 -6.543 1.00 91.94 106 PRO A N 1
ATOM 802 C CA . PRO A 1 106 ? -1.760 -4.765 -7.952 1.00 91.94 106 PRO A CA 1
ATOM 803 C C . PRO A 1 106 ? -2.920 -3.925 -8.486 1.00 91.94 106 PRO A C 1
ATOM 805 O O . PRO A 1 106 ? -3.873 -3.638 -7.756 1.00 91.94 106 PRO A O 1
ATOM 808 N N . GLU A 1 107 ? -2.901 -3.598 -9.780 1.00 91.25 107 GLU A N 1
ATOM 809 C CA . GLU A 1 107 ? -3.984 -2.831 -10.421 1.00 91.25 107 GLU A CA 1
ATOM 810 C C . GLU A 1 107 ? -5.338 -3.551 -10.304 1.00 91.25 107 GLU A C 1
ATOM 812 O O . GLU A 1 107 ? -6.376 -2.928 -10.080 1.00 91.25 107 GLU A O 1
ATOM 817 N N . THR A 1 108 ? -5.325 -4.884 -10.344 1.00 94.06 108 THR A N 1
ATOM 818 C CA . THR A 1 108 ? -6.523 -5.719 -10.183 1.00 94.06 108 THR A CA 1
ATOM 819 C C . THR A 1 108 ? -7.184 -5.586 -8.809 1.00 94.06 108 THR A C 1
ATOM 821 O O . THR A 1 108 ? -8.372 -5.872 -8.685 1.00 94.06 108 THR A O 1
ATOM 824 N N . ALA A 1 109 ? -6.453 -5.138 -7.781 1.00 96.19 109 ALA A N 1
ATOM 825 C CA . ALA A 1 109 ? -6.992 -4.921 -6.438 1.00 96.19 109 ALA A CA 1
ATOM 826 C C . ALA A 1 109 ? -7.703 -3.564 -6.285 1.00 96.19 109 ALA A C 1
ATOM 828 O O . ALA A 1 109 ? -8.338 -3.316 -5.259 1.00 96.19 109 ALA A O 1
ATOM 829 N N . ALA A 1 110 ? -7.642 -2.680 -7.289 1.00 95.44 110 ALA A N 1
ATOM 830 C CA . ALA A 1 110 ? -8.218 -1.337 -7.203 1.00 95.44 110 ALA A CA 1
ATOM 831 C C . ALA A 1 110 ? -9.723 -1.345 -6.881 1.00 95.44 110 ALA A C 1
ATOM 833 O O . ALA A 1 110 ? -10.183 -0.511 -6.104 1.00 95.44 110 ALA A O 1
ATOM 834 N N . GLY A 1 111 ? -10.479 -2.301 -7.434 1.00 97.81 111 GLY A N 1
ATOM 835 C CA . GLY A 1 111 ? -11.907 -2.453 -7.143 1.00 97.81 111 GLY A CA 1
ATOM 836 C C . GLY A 1 111 ? -12.176 -2.814 -5.681 1.00 97.81 111 GLY A C 1
ATOM 837 O O . GLY A 1 111 ? -12.980 -2.160 -5.028 1.00 97.81 111 GLY A O 1
ATOM 838 N N . GLU A 1 112 ? -11.456 -3.799 -5.140 1.00 98.00 112 GLU A N 1
ATOM 839 C CA . GLU A 1 112 ? -11.578 -4.214 -3.735 1.00 98.00 112 GLU A CA 1
ATOM 840 C C . GLU A 1 112 ? -11.224 -3.073 -2.771 1.00 98.00 112 GLU A C 1
ATOM 842 O O . GLU A 1 112 ? -11.948 -2.818 -1.808 1.00 98.00 112 GLU A O 1
ATOM 847 N N . VAL A 1 113 ? -10.144 -2.341 -3.062 1.00 98.12 113 VAL A N 1
ATOM 848 C CA . VAL A 1 113 ? -9.738 -1.171 -2.274 1.00 98.12 113 VAL A CA 1
ATOM 849 C C . VAL A 1 113 ? -10.809 -0.080 -2.323 1.00 98.12 113 VAL A C 1
ATOM 851 O O . VAL A 1 113 ? -11.163 0.467 -1.280 1.00 98.12 113 VAL A O 1
ATOM 854 N N . ALA A 1 114 ? -11.352 0.228 -3.504 1.00 98.06 114 ALA A N 1
ATOM 855 C CA . ALA A 1 114 ? -12.389 1.245 -3.655 1.00 98.06 114 ALA A CA 1
ATOM 856 C C . ALA A 1 114 ? -13.675 0.880 -2.894 1.00 98.06 114 ALA A C 1
ATOM 858 O O . ALA A 1 114 ? -14.224 1.724 -2.187 1.00 98.06 114 ALA A O 1
ATOM 859 N N . GLU A 1 115 ? -14.121 -0.375 -2.966 1.00 98.56 115 GLU A N 1
ATOM 860 C CA . GLU A 1 115 ? -15.268 -0.863 -2.188 1.00 98.56 115 GLU A CA 1
ATOM 861 C C . GLU A 1 115 ? -15.012 -0.759 -0.677 1.00 98.56 115 GLU A C 1
ATOM 863 O O . GLU A 1 115 ? -15.867 -0.292 0.080 1.00 98.56 115 GLU A O 1
ATOM 868 N N .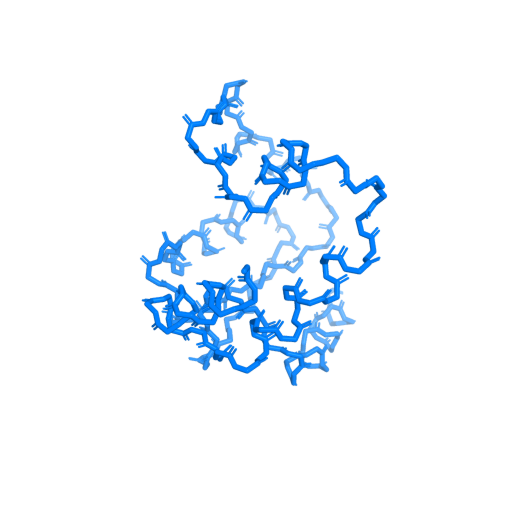 ALA A 1 116 ? -13.807 -1.113 -0.220 1.00 98.31 116 ALA A N 1
ATOM 869 C CA . ALA A 1 116 ? -13.431 -0.965 1.183 1.00 98.31 116 ALA A CA 1
ATOM 870 C C . ALA A 1 116 ? -13.411 0.505 1.637 1.00 98.31 116 ALA A C 1
ATOM 872 O O . ALA A 1 116 ? -13.799 0.789 2.770 1.00 98.31 116 ALA A O 1
ATOM 873 N N . MET A 1 117 ? -13.005 1.435 0.763 1.00 97.69 117 MET A N 1
ATOM 874 C CA . MET A 1 117 ? -13.064 2.877 1.024 1.00 97.69 117 MET A CA 1
ATOM 875 C C . MET A 1 117 ? -14.506 3.388 1.127 1.00 97.69 117 MET A C 1
ATOM 877 O O . MET A 1 117 ? -14.795 4.207 1.994 1.00 97.69 117 MET A O 1
ATOM 881 N N . LEU A 1 118 ? -15.412 2.914 0.264 1.00 98.00 118 LEU A N 1
ATOM 882 C CA . LEU A 1 118 ? -16.832 3.293 0.291 1.00 98.00 118 LEU A CA 1
ATOM 883 C C . LEU A 1 118 ? -17.564 2.780 1.538 1.00 98.00 118 LEU A C 1
ATOM 885 O O . LEU A 1 118 ? -18.583 3.346 1.926 1.00 98.00 118 LEU A O 1
ATOM 889 N N . ALA A 1 119 ? -17.049 1.719 2.160 1.00 97.00 119 ALA A N 1
ATOM 890 C CA . ALA A 1 119 ? -17.609 1.117 3.363 1.00 97.00 119 ALA A CA 1
ATOM 891 C C . ALA A 1 119 ? -17.058 1.700 4.682 1.00 97.00 119 ALA A C 1
ATOM 893 O O . ALA A 1 119 ? -17.349 1.133 5.740 1.00 97.00 119 ALA A O 1
ATOM 894 N N . LEU A 1 120 ? -16.213 2.738 4.635 1.00 95.25 120 LEU A N 1
ATOM 895 C CA . LEU A 1 120 ? -15.661 3.402 5.825 1.00 95.25 120 LEU A CA 1
ATOM 896 C C . LEU A 1 120 ? -16.711 4.172 6.638 1.00 95.25 120 LEU A C 1
ATOM 898 O O . LEU A 1 120 ? -17.649 4.744 6.041 1.00 95.25 120 LEU A O 1
#

Secondary structure (DSSP, 8-state):
-HHHHHHHHHHTTS-HHHHHHHHHHHHHT-S---HHHHHHHHS-GGGGS----S-SGGGGGG--S-EEEEEETT-SSS-THHHHHHHHHSTTEEEEEETT--SS--GGGHHHHHHHHHT-

Nearest PDB structures (foldseek):
  8pzg-assembly2_B  TM=6.007E-01  e=8.382E-03  metagenome
  3oos-assembly1_A  TM=8.184E-01  e=5.865E-02  Bacillus anthracis str. Sterne
  1u2e-assembly2_D  TM=5.661E-01  e=6.242E-03  Escherichia coli
  4q3l-assembly2_F  TM=6.217E-01  e=3.450E-02  unidentified
  4lxh-assembly1_A  TM=5.964E-01  e=5.213E-02  Rhizorhabdus wittichii RW1

InterPro domains:
  IPR029058 Alpha/Beta hydrolase fold [G3DSA:3.40.50.1820] (1-120)
  IPR029058 Alpha/Beta hydrolase fold [SSF53474] (18-118)

Organism: NCBI:txid394193

Mean predicted aligned error: 4.31 Å

pLDDT: mean 92.05, std 6.56, range [74.88, 98.69]

Solvent-accessible surface area (backbone atoms only — not comparable to full-atom values): 6949 Å² total; per-residue (Å²): 105,34,68,57,40,17,59,51,20,53,78,46,59,34,61,35,67,61,34,21,55,50,42,46,54,53,56,73,69,46,83,71,83,53,66,68,62,49,47,62,71,70,65,66,57,63,79,82,71,64,76,70,75,75,72,63,72,88,53,36,62,74,44,77,57,77,38,79,36,76,35,20,57,55,11,78,88,64,43,48,67,56,44,54,49,51,26,70,48,20,80,45,36,44,72,45,71,40,75,85,24,10,79,52,82,55,78,85,47,49,62,61,54,50,53,55,59,73,69,99